Protein AF-A0A3M9NHW9-F1 (afdb_monomer)

Foldseek 3Di:
DKDKDFAQAQAKDKDAADDPPDPFFKKWKFKDDPVHGRHTDDIDGNRDIDIHGHRMMIMIDGDDD

Solvent-accessible surface area (backbone atoms only — not comparable to full-atom values): 3825 Å² total; per-residue (Å²): 105,77,48,78,48,77,36,83,43,93,52,63,44,78,44,68,51,85,77,76,97,57,90,71,55,36,33,36,36,28,33,31,40,96,91,41,74,62,43,76,52,76,66,46,47,44,84,44,78,45,74,44,52,38,50,23,42,36,40,31,36,54,55,80,132

Sequence (65 aa):
MVIVIINSDIKSRDIKLDIKNSNISQLKPYITSDLGDLKPGKSFYIKDTFSVPARSVVTFVSVND

pLDDT: mean 94.53, std 6.42, range [58.28, 98.75]

Secondary structure (DSSP, 8-state):
-EEEEEE-SSS-EEEE----S----EEEEEEEETTEEEEE---EETTSEEEEPTTEEEEEEEEP-

Mean predicted aligned error: 2.76 Å

InterPro domains:
  IPR013780 Glycosyl hydrolase, all-beta [G3DSA:2.60.40.1180] (1-65)

Structure (mmCIF, N/CA/C/O backbone):
data_AF-A0A3M9NHW9-F1
#
_entry.id   AF-A0A3M9NHW9-F1
#
loop_
_atom_site.group_PDB
_atom_site.id
_atom_site.type_symbol
_atom_site.label_atom_id
_atom_site.label_alt_id
_atom_site.label_comp_id
_atom_site.label_asym_id
_atom_site.label_entity_id
_atom_site.label_seq_id
_atom_site.pdbx_PDB_ins_code
_atom_site.Cartn_x
_atom_site.Cartn_y
_atom_site.Cartn_z
_atom_site.occupancy
_atom_site.B_iso_or_equiv
_atom_site.auth_seq_id
_atom_site.auth_comp_id
_atom_site.auth_asym_id
_atom_site.auth_atom_id
_atom_site.pdbx_PDB_model_num
ATOM 1 N N . MET A 1 1 ? -14.466 1.036 5.050 1.00 89.81 1 MET A N 1
ATOM 2 C CA . MET A 1 1 ? -14.021 2.015 4.028 1.00 89.81 1 MET A CA 1
ATOM 3 C C . MET A 1 1 ? -12.927 1.381 3.186 1.00 89.81 1 MET A C 1
ATOM 5 O O . MET A 1 1 ? -12.140 0.614 3.732 1.00 89.81 1 MET A O 1
ATOM 9 N N . VAL A 1 2 ? -12.880 1.697 1.891 1.00 95.44 2 VAL A N 1
ATOM 10 C CA . VAL A 1 2 ? -11.825 1.249 0.972 1.00 95.44 2 VAL A CA 1
ATOM 11 C C . VAL A 1 2 ? -11.268 2.465 0.237 1.00 95.44 2 VAL A C 1
ATOM 13 O O . VAL A 1 2 ? -12.042 3.316 -0.196 1.00 95.44 2 VAL A O 1
ATOM 16 N N . ILE A 1 3 ? -9.945 2.554 0.117 1.00 96.19 3 ILE A N 1
ATOM 17 C CA . ILE A 1 3 ? -9.248 3.595 -0.649 1.00 96.19 3 ILE A CA 1
ATOM 18 C C . ILE A 1 3 ? -8.352 2.893 -1.663 1.00 96.19 3 ILE A C 1
ATOM 20 O O . ILE A 1 3 ? -7.629 1.972 -1.299 1.00 96.19 3 ILE A O 1
ATOM 24 N N . VAL A 1 4 ? -8.371 3.332 -2.919 1.00 98.00 4 VAL A N 1
ATOM 25 C CA . VAL A 1 4 ? -7.458 2.835 -3.954 1.00 98.00 4 VAL A CA 1
ATOM 26 C C . VAL A 1 4 ? -6.578 3.985 -4.410 1.00 98.00 4 VAL A C 1
ATOM 28 O O . VAL A 1 4 ? -7.082 5.050 -4.758 1.00 98.00 4 VAL A O 1
ATOM 31 N N . ILE A 1 5 ? -5.266 3.769 -4.397 1.00 97.94 5 ILE A N 1
ATOM 32 C CA . ILE A 1 5 ? -4.277 4.736 -4.870 1.00 97.94 5 ILE A CA 1
ATOM 33 C C . ILE A 1 5 ? -3.443 4.080 -5.957 1.00 97.94 5 ILE A C 1
ATOM 35 O O . ILE A 1 5 ? -2.970 2.956 -5.803 1.00 97.94 5 ILE A O 1
ATOM 39 N N . ILE A 1 6 ? -3.261 4.808 -7.052 1.00 98.50 6 ILE A N 1
ATOM 40 C CA . ILE A 1 6 ? -2.447 4.388 -8.186 1.00 98.50 6 ILE A CA 1
ATOM 41 C C . ILE A 1 6 ? -1.253 5.330 -8.246 1.00 98.50 6 ILE A C 1
ATOM 43 O O . ILE A 1 6 ? -1.422 6.529 -8.460 1.00 98.50 6 ILE A O 1
ATOM 47 N N . ASN A 1 7 ? -0.053 4.791 -8.050 1.00 98.50 7 ASN A N 1
ATOM 48 C CA . ASN A 1 7 ? 1.179 5.524 -8.288 1.00 98.50 7 ASN A CA 1
ATOM 49 C C . ASN A 1 7 ? 1.768 5.089 -9.631 1.00 98.50 7 ASN A C 1
ATOM 51 O O . ASN A 1 7 ? 2.421 4.051 -9.728 1.00 98.50 7 ASN A O 1
ATOM 55 N N . SER A 1 8 ? 1.538 5.893 -10.668 1.00 98.25 8 SER A N 1
ATOM 56 C CA . SER A 1 8 ? 2.112 5.679 -12.000 1.00 98.25 8 SER A CA 1
ATOM 57 C C . SER A 1 8 ? 3.542 6.209 -12.143 1.00 98.25 8 SER A C 1
ATOM 59 O O . SER A 1 8 ? 4.161 5.995 -13.186 1.00 98.25 8 SER A O 1
ATOM 61 N N . ASP A 1 9 ? 4.081 6.903 -11.134 1.00 98.38 9 ASP A N 1
ATOM 62 C CA . ASP A 1 9 ? 5.445 7.422 -11.193 1.00 98.38 9 ASP A CA 1
ATOM 63 C C . ASP A 1 9 ? 6.484 6.298 -11.141 1.00 98.38 9 ASP A C 1
ATOM 65 O O . ASP A 1 9 ? 6.271 5.209 -10.603 1.00 98.38 9 ASP A O 1
ATOM 69 N N . ILE A 1 10 ? 7.676 6.609 -11.654 1.00 97.81 10 ILE A N 1
ATOM 70 C CA . ILE A 1 10 ? 8.861 5.745 -11.550 1.00 97.81 10 ILE A CA 1
ATOM 71 C C . ILE A 1 10 ? 9.527 5.800 -10.164 1.00 97.81 10 ILE A C 1
ATOM 73 O O . ILE A 1 10 ? 10.506 5.098 -9.931 1.00 97.81 10 ILE A O 1
ATOM 77 N N . LYS A 1 11 ? 9.030 6.651 -9.258 1.00 98.38 11 LYS A N 1
ATOM 78 C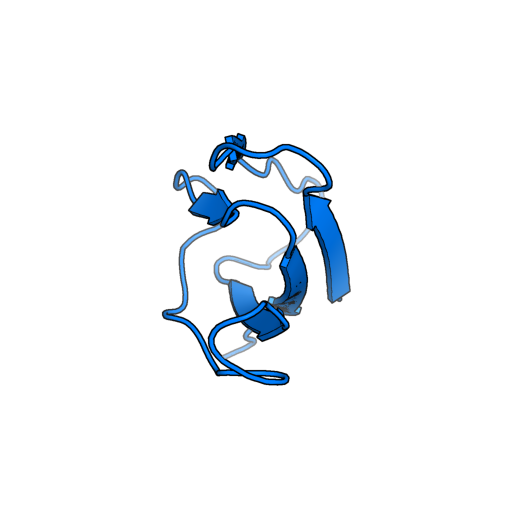 CA . LYS A 1 11 ? 9.515 6.801 -7.879 1.00 98.38 11 LYS A CA 1
ATOM 79 C C . LYS A 1 11 ? 8.382 6.529 -6.895 1.00 98.38 11 LYS A C 1
ATOM 81 O O . LYS A 1 11 ? 7.211 6.727 -7.223 1.00 98.38 11 LYS A O 1
ATOM 86 N N . SER A 1 12 ? 8.735 6.095 -5.687 1.00 98.06 12 SER A N 1
ATOM 87 C CA . SER A 1 12 ? 7.772 6.007 -4.592 1.00 98.06 12 SER A CA 1
ATOM 88 C C . SER A 1 12 ? 7.251 7.393 -4.210 1.00 98.06 12 SER A C 1
ATOM 90 O O . SER A 1 12 ? 7.920 8.412 -4.418 1.00 98.06 12 SER A O 1
ATOM 92 N N . ARG A 1 13 ? 6.034 7.427 -3.667 1.00 98.00 13 ARG A N 1
ATOM 93 C CA . ARG A 1 13 ? 5.374 8.651 -3.215 1.00 98.00 13 ARG A CA 1
ATOM 94 C C . ARG A 1 13 ? 4.864 8.490 -1.802 1.00 98.00 13 ARG A C 1
ATOM 96 O O . ARG A 1 13 ? 4.086 7.586 -1.515 1.00 98.00 13 ARG A O 1
ATOM 103 N N . ASP A 1 14 ? 5.272 9.414 -0.951 1.00 97.56 14 ASP A N 1
ATOM 104 C CA . ASP A 1 14 ? 4.803 9.473 0.419 1.00 97.56 14 ASP A CA 1
ATOM 105 C C . ASP A 1 14 ? 3.463 10.201 0.473 1.00 97.56 14 ASP A C 1
ATOM 107 O O . ASP A 1 14 ? 3.310 11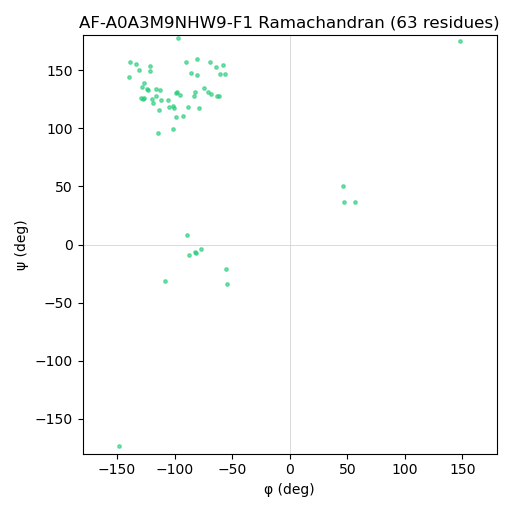.308 -0.049 1.00 97.56 14 ASP A O 1
ATOM 111 N N . ILE A 1 15 ? 2.487 9.561 1.105 1.00 95.38 15 ILE A N 1
ATOM 112 C CA . ILE A 1 15 ? 1.153 10.105 1.320 1.00 95.38 15 ILE A CA 1
ATOM 113 C C . ILE A 1 15 ? 0.847 10.147 2.810 1.00 95.38 15 ILE A C 1
ATOM 115 O O . ILE A 1 15 ? 1.281 9.292 3.581 1.00 95.38 15 ILE A O 1
ATOM 119 N N . LYS A 1 16 ? 0.035 11.123 3.199 1.00 94.69 16 LYS A N 1
ATOM 120 C CA . LYS A 1 16 ? -0.583 11.195 4.517 1.00 94.69 16 LYS A CA 1
ATOM 121 C C . LYS A 1 16 ? -2.079 11.355 4.318 1.00 94.69 16 LYS A C 1
ATOM 123 O O . LYS A 1 16 ? -2.507 12.248 3.588 1.00 94.69 16 LYS A O 1
ATOM 128 N N . LEU A 1 17 ? -2.861 10.477 4.933 1.00 92.00 17 LEU A N 1
ATOM 129 C CA . LEU A 1 17 ? -4.312 10.488 4.796 1.00 92.00 17 LEU A CA 1
ATOM 130 C C . LEU A 1 17 ? -4.919 11.271 5.966 1.00 92.00 17 LEU A C 1
ATOM 132 O O . LEU A 1 17 ? -4.610 11.024 7.124 1.00 92.00 17 LEU A O 1
ATOM 136 N N . ASP A 1 18 ? -5.790 12.231 5.673 1.00 91.31 18 ASP A N 1
ATOM 137 C CA . ASP A 1 18 ? -6.602 12.907 6.689 1.00 91.31 18 ASP A CA 1
ATOM 138 C C . ASP A 1 18 ? -8.070 12.565 6.436 1.00 91.31 18 ASP A C 1
ATOM 140 O O . ASP A 1 18 ? -8.725 13.144 5.569 1.00 91.31 18 ASP A O 1
ATOM 144 N N . ILE A 1 19 ? -8.566 11.551 7.145 1.00 90.19 19 ILE A N 1
ATOM 145 C CA . ILE A 1 19 ? -9.934 11.055 6.990 1.00 90.19 19 ILE A CA 1
ATOM 146 C C . ILE A 1 19 ? -10.784 11.654 8.107 1.00 90.19 19 ILE A C 1
ATOM 148 O O . ILE A 1 19 ? -10.652 11.296 9.276 1.00 90.19 19 ILE A O 1
ATOM 152 N N . LYS A 1 20 ? -11.670 12.574 7.728 1.00 90.25 20 LYS A N 1
ATOM 153 C CA . LYS A 1 20 ? -12.584 13.270 8.643 1.00 90.25 20 LYS A CA 1
ATOM 154 C C . LYS A 1 20 ? -13.904 12.513 8.774 1.00 90.25 20 LYS A C 1
ATOM 156 O O . LYS A 1 20 ? -14.289 11.774 7.872 1.00 90.25 20 LYS A O 1
ATOM 161 N N . ASN A 1 21 ? -14.613 12.741 9.882 1.00 90.62 21 ASN A N 1
ATOM 162 C CA . ASN A 1 21 ? -15.934 12.159 10.165 1.00 90.62 21 ASN A CA 1
ATOM 163 C C . ASN A 1 21 ? -15.955 10.621 10.132 1.00 90.62 21 ASN A C 1
ATOM 165 O O . ASN A 1 21 ? -16.920 10.010 9.679 1.00 90.62 21 ASN A O 1
ATOM 169 N N . SER A 1 22 ? -14.875 9.993 10.594 1.00 85.75 22 SER A N 1
ATOM 170 C CA . SER A 1 22 ? -14.734 8.543 10.639 1.00 85.75 22 SER A CA 1
ATOM 171 C C . SER A 1 22 ? -14.049 8.116 11.932 1.00 85.75 22 SER A C 1
ATOM 173 O O . SER A 1 22 ? -13.131 8.790 12.393 1.00 85.75 22 SER A O 1
ATOM 175 N N . ASN A 1 23 ? -14.467 6.974 12.480 1.00 87.31 23 ASN A N 1
ATOM 176 C CA . ASN A 1 23 ? -13.840 6.350 13.650 1.00 87.31 23 ASN A CA 1
ATOM 177 C C . ASN A 1 23 ? -12.712 5.377 13.263 1.00 87.31 23 ASN A C 1
ATOM 179 O O . ASN A 1 23 ? -12.215 4.637 14.106 1.00 87.31 23 ASN A O 1
ATOM 183 N N . ILE A 1 24 ? -12.321 5.340 11.986 1.00 90.19 24 ILE A N 1
ATOM 184 C CA . ILE 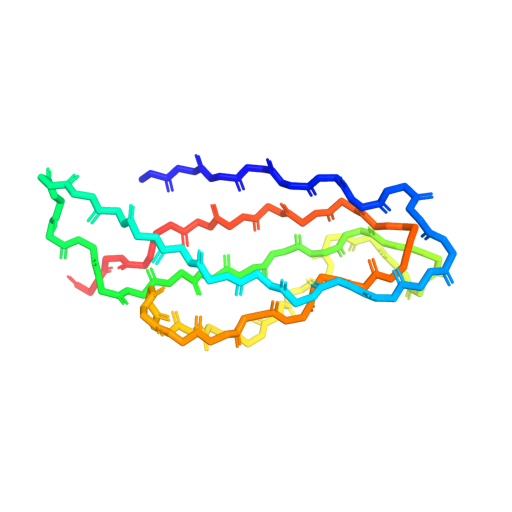A 1 24 ? -11.238 4.473 11.522 1.00 90.19 24 ILE A CA 1
ATOM 185 C C . ILE A 1 24 ? -9.918 5.021 12.066 1.00 90.19 24 ILE A C 1
ATOM 187 O O . ILE A 1 24 ? -9.629 6.210 11.934 1.00 90.19 24 ILE A O 1
ATOM 191 N N . SER A 1 25 ? -9.109 4.145 12.652 1.00 91.06 25 SER A N 1
ATOM 192 C CA . SER A 1 25 ? -7.775 4.469 13.167 1.00 91.06 25 SER A CA 1
ATOM 193 C C . SER A 1 25 ? -6.661 3.872 12.303 1.00 91.06 25 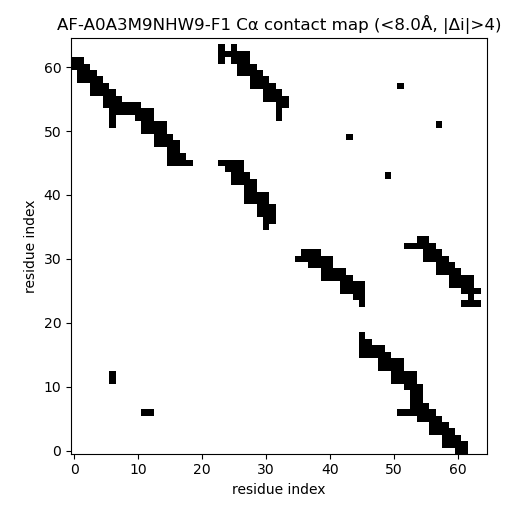SER A C 1
ATOM 195 O O . SER A 1 25 ? -5.603 4.489 12.169 1.00 91.06 25 SER A O 1
ATOM 197 N N . GLN A 1 26 ? -6.910 2.715 11.677 1.00 94.62 26 GLN A N 1
ATOM 198 C CA . GLN A 1 26 ? -5.922 1.938 10.934 1.00 94.62 26 GLN A CA 1
ATOM 199 C C . GLN A 1 26 ? -6.403 1.516 9.543 1.00 94.62 26 GLN A C 1
ATOM 201 O O . GLN A 1 26 ? -7.586 1.260 9.298 1.00 94.62 26 GLN A O 1
ATOM 206 N N . LEU A 1 27 ? -5.439 1.386 8.633 1.00 95.44 27 LEU A N 1
ATOM 207 C CA . LEU A 1 27 ? -5.633 0.876 7.282 1.00 95.44 27 LEU A CA 1
ATOM 208 C C . LEU A 1 27 ? -4.661 -0.269 7.005 1.00 95.44 27 LEU A C 1
ATOM 210 O O . LEU A 1 27 ? -3.479 -0.180 7.337 1.00 95.44 27 LEU A O 1
ATOM 214 N N . LYS A 1 28 ? -5.151 -1.320 6.342 1.00 97.00 28 LYS A N 1
ATOM 215 C CA . LYS A 1 28 ? -4.346 -2.434 5.835 1.00 97.00 28 LYS A CA 1
ATOM 216 C C . LYS A 1 28 ? -4.189 -2.325 4.312 1.00 97.00 28 LYS A C 1
ATOM 218 O O . LYS A 1 28 ? -5.203 -2.368 3.613 1.00 97.00 28 LYS A O 1
ATOM 223 N N . PRO A 1 29 ? -2.959 -2.181 3.790 1.00 97.88 29 PRO A N 1
ATOM 224 C CA . PRO A 1 29 ? -2.705 -2.096 2.356 1.00 97.88 29 PRO A CA 1
ATOM 225 C C . PRO A 1 29 ? -2.554 -3.474 1.692 1.00 97.88 29 PRO A C 1
ATOM 227 O O . PRO A 1 29 ? -1.992 -4.404 2.271 1.00 97.88 29 PRO A O 1
ATOM 230 N N . TYR A 1 30 ? -2.979 -3.559 0.435 1.00 98.38 30 TYR A N 1
ATOM 231 C CA . TYR A 1 30 ? -2.732 -4.654 -0.503 1.00 98.38 30 TYR A CA 1
ATOM 232 C C . TYR A 1 30 ? -2.159 -4.064 -1.789 1.00 98.38 30 TYR A C 1
ATOM 234 O O . TYR A 1 30 ? -2.754 -3.147 -2.356 1.00 98.38 30 TYR A O 1
ATOM 242 N N . ILE A 1 31 ? -0.998 -4.552 -2.218 1.00 98.62 31 ILE A N 1
ATOM 243 C CA . ILE A 1 31 ? -0.157 -3.893 -3.221 1.00 98.62 31 ILE A CA 1
ATOM 244 C C . ILE A 1 31 ? 0.024 -4.812 -4.426 1.00 98.62 31 ILE A C 1
ATOM 246 O O . ILE A 1 31 ? 0.503 -5.934 -4.275 1.00 98.62 31 ILE A O 1
ATOM 250 N N . THR A 1 32 ? -0.303 -4.313 -5.614 1.00 98.75 32 THR A N 1
ATOM 251 C CA . THR A 1 32 ? 0.112 -4.915 -6.887 1.00 98.75 32 THR A CA 1
ATOM 252 C C . THR A 1 32 ? 1.210 -4.053 -7.502 1.00 98.75 32 THR A C 1
ATOM 254 O O . THR A 1 32 ? 1.009 -2.851 -7.703 1.00 98.75 32 THR A O 1
ATOM 257 N N . SER A 1 33 ? 2.363 -4.658 -7.793 1.00 98.31 33 SER A N 1
ATOM 258 C CA . SER A 1 33 ? 3.482 -4.042 -8.519 1.00 98.31 33 SER A CA 1
ATOM 259 C C . SER A 1 33 ? 4.235 -5.091 -9.349 1.00 98.31 33 SER A C 1
ATOM 261 O O . SER A 1 33 ? 3.848 -6.255 -9.412 1.00 98.31 33 SER A O 1
ATOM 263 N N . ASP A 1 34 ? 5.350 -4.692 -9.953 1.00 97.19 34 ASP A N 1
ATOM 264 C CA . ASP A 1 34 ? 6.331 -5.580 -10.591 1.00 97.19 34 ASP A CA 1
ATOM 265 C C . ASP A 1 34 ? 6.899 -6.691 -9.683 1.00 97.19 34 ASP A C 1
ATOM 267 O O . ASP A 1 34 ? 7.384 -7.703 -10.183 1.00 97.19 34 ASP A O 1
ATOM 271 N N . LEU A 1 35 ? 6.830 -6.530 -8.358 1.00 95.75 35 LEU A N 1
ATOM 272 C CA . LEU A 1 35 ? 7.294 -7.515 -7.376 1.00 95.75 35 LEU A CA 1
ATOM 273 C C . LEU A 1 35 ? 6.217 -8.551 -7.009 1.00 95.75 35 LEU A C 1
ATOM 275 O O . LEU A 1 35 ? 6.511 -9.529 -6.314 1.00 95.75 35 LEU A O 1
ATOM 279 N N . GLY A 1 36 ? 4.973 -8.351 -7.451 1.00 97.31 36 GLY A N 1
ATOM 280 C CA . GLY A 1 36 ? 3.902 -9.331 -7.317 1.00 97.31 36 GLY A CA 1
ATOM 281 C C . GLY A 1 36 ? 2.511 -8.733 -7.139 1.00 97.31 36 GLY A C 1
ATOM 282 O O . GLY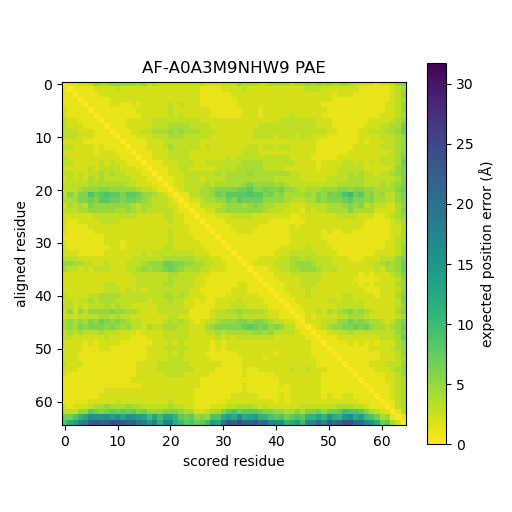 A 1 36 ? 2.328 -7.528 -6.966 1.00 97.31 36 GLY A O 1
ATOM 283 N N . ASP A 1 37 ? 1.531 -9.632 -7.126 1.00 98.44 37 ASP A N 1
ATOM 284 C CA . ASP A 1 37 ? 0.112 -9.290 -7.135 1.00 98.44 37 ASP A CA 1
ATOM 285 C C . ASP A 1 37 ? -0.500 -9.319 -5.735 1.00 98.44 37 ASP A C 1
ATOM 287 O O . ASP A 1 37 ? -0.334 -10.294 -4.993 1.00 98.44 37 ASP A O 1
ATOM 291 N N . LEU A 1 38 ? -1.236 -8.254 -5.392 1.00 97.75 38 LEU A N 1
ATOM 292 C CA . LEU A 1 38 ? -2.038 -8.124 -4.169 1.00 97.75 38 LEU A CA 1
ATOM 293 C C . LEU A 1 38 ? -1.303 -8.544 -2.884 1.00 97.75 38 LEU A C 1
ATOM 295 O O . LEU A 1 38 ? -1.897 -9.099 -1.953 1.00 97.75 38 LEU A O 1
ATOM 299 N N . LYS A 1 39 ? 0.000 -8.262 -2.806 1.00 98.19 39 LYS A N 1
ATOM 300 C CA . LYS A 1 39 ? 0.820 -8.578 -1.638 1.00 98.19 39 LYS A CA 1
ATOM 301 C C . LYS A 1 39 ? 0.313 -7.785 -0.428 1.00 98.19 39 LYS A C 1
ATOM 303 O O . LYS A 1 39 ? 0.167 -6.563 -0.526 1.00 98.19 39 LYS A O 1
ATOM 308 N N . PRO A 1 40 ? 0.043 -8.440 0.715 1.00 97.44 40 PRO A N 1
ATOM 309 C CA . PRO A 1 40 ? -0.371 -7.734 1.917 1.00 97.44 40 PRO A CA 1
ATOM 310 C C . PRO A 1 40 ? 0.799 -6.903 2.448 1.00 97.44 40 PRO A C 1
ATOM 312 O O . PRO A 1 40 ? 1.903 -7.415 2.629 1.00 97.44 40 PRO A O 1
ATOM 315 N N . GLY A 1 41 ? 0.552 -5.623 2.709 1.00 95.44 41 GLY A N 1
ATOM 316 C CA . GLY A 1 41 ? 1.503 -4.757 3.395 1.00 95.44 41 GLY A CA 1
ATOM 317 C C . GLY A 1 41 ? 1.203 -4.636 4.890 1.00 95.44 41 GLY A C 1
ATOM 318 O O . GLY A 1 41 ? 0.229 -5.185 5.413 1.00 95.44 41 GLY A O 1
ATOM 319 N N . LYS A 1 42 ? 2.064 -3.896 5.591 1.00 94.31 42 LYS A N 1
ATOM 320 C CA . LYS A 1 42 ? 1.913 -3.621 7.023 1.00 94.31 42 LYS A CA 1
ATOM 321 C C . LYS A 1 42 ? 0.808 -2.588 7.248 1.00 94.31 42 LYS A C 1
ATOM 323 O O . LYS A 1 42 ? 0.784 -1.564 6.567 1.00 94.31 42 LYS A O 1
ATOM 328 N N . SER A 1 43 ? -0.073 -2.841 8.215 1.00 95.00 43 SER A N 1
ATOM 329 C CA . SER A 1 43 ? -1.058 -1.847 8.642 1.00 95.00 43 SER A CA 1
ATOM 330 C C . SER A 1 43 ? -0.373 -0.586 9.175 1.00 95.00 43 SER A C 1
ATOM 332 O O . SER A 1 43 ? 0.691 -0.666 9.793 1.00 95.00 43 SER A O 1
ATOM 334 N N . PHE A 1 44 ? -0.995 0.569 8.960 1.00 92.75 44 PHE A N 1
ATOM 335 C CA . PHE A 1 44 ? -0.521 1.859 9.466 1.00 92.75 44 PHE A CA 1
ATOM 336 C C . PHE A 1 44 ? -1.693 2.696 9.977 1.00 92.75 44 PHE A C 1
ATOM 338 O O . PHE A 1 44 ? -2.846 2.468 9.591 1.00 92.75 44 PHE A O 1
ATOM 345 N N . TYR A 1 45 ? -1.403 3.651 10.861 1.00 93.12 45 TYR A N 1
ATOM 346 C CA . TYR A 1 45 ? -2.416 4.567 11.368 1.00 93.12 45 TYR A CA 1
ATOM 347 C C . TYR A 1 45 ? -2.660 5.689 10.364 1.00 93.12 45 TYR A C 1
ATOM 349 O O . TYR A 1 45 ? -1.734 6.154 9.710 1.00 93.12 45 TYR A O 1
ATOM 357 N N . ILE A 1 46 ? -3.898 6.174 10.257 1.00 89.94 46 ILE A N 1
ATOM 358 C CA . ILE A 1 46 ? -4.289 7.162 9.230 1.00 89.94 46 ILE A CA 1
ATOM 359 C C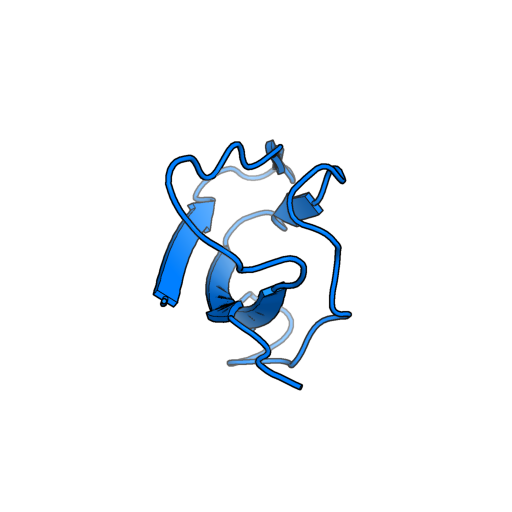 . ILE A 1 46 ? -3.405 8.421 9.237 1.00 89.94 46 ILE A C 1
ATOM 361 O O . ILE A 1 46 ? -3.104 8.965 8.181 1.00 89.94 46 ILE A O 1
ATOM 365 N N . LYS A 1 47 ? -2.930 8.852 10.411 1.00 87.25 47 LYS A N 1
ATOM 366 C CA . LYS A 1 47 ? -2.087 10.050 10.562 1.00 87.25 47 LYS A CA 1
ATOM 367 C C . LYS A 1 47 ? -0.604 9.822 10.241 1.00 87.25 47 LYS A C 1
ATOM 369 O O . LYS A 1 47 ? 0.143 10.808 10.210 1.00 87.25 47 LYS A O 1
ATOM 374 N N . ASP A 1 48 ? -0.203 8.577 10.012 1.00 93.31 48 ASP A N 1
ATOM 375 C CA . ASP A 1 48 ? 1.155 8.217 9.625 1.00 93.31 48 ASP A CA 1
ATOM 376 C C . ASP A 1 48 ? 1.370 8.455 8.129 1.00 93.31 48 ASP A C 1
ATOM 378 O O . ASP A 1 48 ? 0.435 8.518 7.326 1.00 93.31 48 ASP A O 1
ATOM 382 N N . THR A 1 49 ? 2.639 8.578 7.754 1.00 95.56 49 THR A N 1
ATOM 383 C CA . THR A 1 49 ? 3.037 8.605 6.351 1.00 95.56 49 THR A CA 1
ATOM 384 C C . THR A 1 49 ? 3.132 7.177 5.823 1.00 95.56 49 THR A C 1
ATOM 386 O O . THR A 1 49 ? 3.796 6.331 6.423 1.00 95.56 49 THR A O 1
ATOM 389 N N . PHE A 1 50 ? 2.520 6.920 4.670 1.00 96.69 50 PHE A N 1
ATOM 390 C CA . PHE A 1 50 ? 2.672 5.674 3.926 1.00 96.69 50 PHE A CA 1
ATOM 391 C C . PHE A 1 50 ? 3.410 5.938 2.612 1.00 96.69 50 PHE A C 1
ATOM 393 O O . PHE A 1 50 ? 3.051 6.858 1.880 1.00 96.69 50 PHE A O 1
ATOM 400 N N . SER A 1 51 ? 4.417 5.122 2.291 1.00 97.56 51 SER A N 1
ATOM 401 C CA . SER A 1 51 ? 5.128 5.216 1.012 1.00 97.56 51 SER A CA 1
ATOM 402 C C . SER A 1 51 ? 4.487 4.284 -0.013 1.00 97.56 51 SER A C 1
ATOM 404 O O . SER A 1 51 ? 4.565 3.062 0.107 1.00 97.56 51 SER A O 1
ATOM 406 N N . VAL A 1 52 ? 3.834 4.859 -1.020 1.00 97.88 52 VAL A N 1
ATOM 407 C CA . VAL A 1 52 ? 3.248 4.129 -2.147 1.00 97.88 52 VAL A CA 1
ATOM 408 C C . VAL A 1 52 ? 4.370 3.777 -3.129 1.00 97.88 52 VAL A C 1
ATOM 410 O O . VAL A 1 52 ? 4.993 4.696 -3.674 1.00 97.88 52 VAL A O 1
ATOM 413 N N . PRO A 1 53 ? 4.655 2.486 -3.387 1.00 98.19 53 PRO A N 1
ATOM 414 C CA . PRO A 1 53 ? 5.740 2.086 -4.282 1.00 98.19 53 PRO A CA 1
ATOM 415 C C . PRO A 1 53 ? 5.588 2.661 -5.694 1.00 98.19 53 PRO A C 1
ATOM 417 O O . PRO A 1 53 ? 4.477 2.959 -6.138 1.00 98.19 53 PRO A O 1
ATOM 420 N N . ALA A 1 54 ? 6.704 2.813 -6.408 1.00 98.38 54 ALA A N 1
ATOM 421 C CA . ALA A 1 54 ? 6.686 3.176 -7.824 1.00 98.38 54 ALA A CA 1
ATOM 422 C C . ALA A 1 54 ? 5.855 2.165 -8.631 1.00 98.38 54 ALA A C 1
ATOM 424 O O . ALA A 1 54 ? 5.865 0.977 -8.309 1.00 98.38 54 ALA A O 1
ATOM 425 N N . ARG A 1 55 ? 5.175 2.627 -9.686 1.00 98.50 55 ARG A N 1
ATOM 426 C CA . ARG A 1 55 ? 4.413 1.781 -10.627 1.00 98.50 55 ARG A CA 1
ATOM 427 C C . ARG A 1 55 ? 3.521 0.742 -9.934 1.00 98.50 55 ARG A C 1
ATOM 429 O O . ARG A 1 55 ? 3.574 -0.444 -10.255 1.00 98.50 55 ARG A O 1
ATOM 436 N N . SER A 1 56 ? 2.720 1.181 -8.967 1.00 98.69 56 SER A N 1
ATOM 437 C CA . SER A 1 56 ? 1.905 0.276 -8.155 1.00 98.69 56 SER A CA 1
ATOM 438 C C . SER A 1 56 ? 0.462 0.736 -8.000 1.00 98.69 56 SER A C 1
ATOM 440 O O . SER A 1 56 ? 0.139 1.924 -8.097 1.00 98.69 56 SER A O 1
ATOM 442 N N . VAL A 1 57 ? -0.408 -0.235 -7.734 1.00 98.69 57 VAL A N 1
ATOM 443 C CA . VAL A 1 57 ? -1.779 -0.018 -7.271 1.00 98.69 57 VAL A CA 1
ATOM 444 C C . VAL A 1 57 ? -1.856 -0.515 -5.836 1.00 98.69 57 VAL A C 1
ATOM 446 O O . VAL A 1 57 ? -1.536 -1.672 -5.561 1.00 98.69 57 VAL A O 1
ATOM 449 N N . VAL A 1 58 ? -2.289 0.350 -4.922 1.00 98.38 58 VAL A N 1
ATOM 450 C CA . VAL A 1 58 ? -2.449 0.020 -3.505 1.00 98.38 58 VAL A CA 1
ATOM 451 C C . VAL A 1 58 ? -3.903 0.186 -3.103 1.00 98.38 58 VAL A C 1
ATOM 453 O O . VAL A 1 58 ? -4.472 1.271 -3.206 1.00 98.38 58 VAL A O 1
ATOM 456 N N . THR A 1 59 ? -4.494 -0.900 -2.616 1.00 98.44 59 THR A N 1
ATOM 457 C CA . THR A 1 59 ? -5.830 -0.900 -2.019 1.00 98.44 59 THR A CA 1
ATOM 458 C C . THR A 1 59 ? -5.702 -0.922 -0.505 1.00 98.44 59 THR A C 1
ATOM 460 O O . THR A 1 59 ? -5.152 -1.861 0.063 1.00 98.44 59 THR A O 1
ATOM 463 N N . PHE A 1 60 ? -6.226 0.098 0.158 1.00 97.12 60 PHE A N 1
ATOM 464 C CA . PHE A 1 60 ? -6.305 0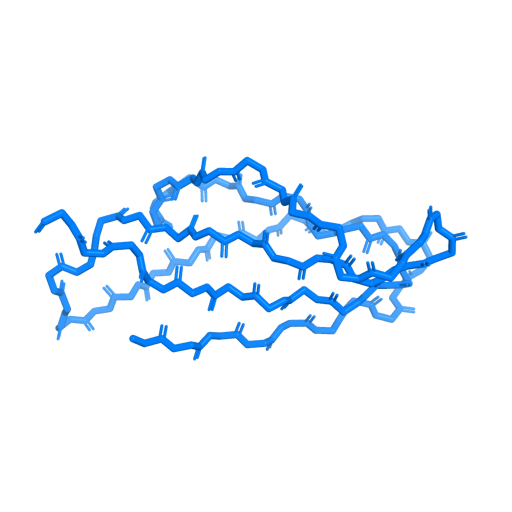.198 1.607 1.00 97.12 60 PHE A CA 1
ATOM 465 C C . PHE A 1 60 ? -7.698 -0.197 2.075 1.00 97.12 60 PHE A C 1
ATOM 467 O O . PHE A 1 60 ? -8.697 0.333 1.587 1.00 97.12 60 PHE A O 1
ATOM 474 N N . VAL A 1 61 ? -7.764 -1.082 3.063 1.00 96.38 61 VAL A N 1
ATOM 475 C CA . VAL A 1 61 ? -9.013 -1.497 3.707 1.00 96.38 61 VAL A CA 1
ATOM 476 C C . VAL A 1 61 ? -8.973 -1.077 5.172 1.00 96.38 61 VAL A C 1
ATOM 478 O O . VAL A 1 61 ? -7.961 -1.273 5.845 1.00 96.38 61 VAL A O 1
ATOM 481 N N . SER A 1 62 ? -10.060 -0.481 5.669 1.00 94.50 62 SER A N 1
ATOM 482 C CA . SER A 1 62 ? -10.202 -0.173 7.096 1.00 94.50 62 SER A CA 1
ATOM 483 C C . SER A 1 62 ? -10.169 -1.441 7.933 1.00 94.50 62 SER A C 1
ATOM 485 O O . SER A 1 62 ? -10.949 -2.360 7.675 1.00 94.50 62 SER A O 1
ATOM 4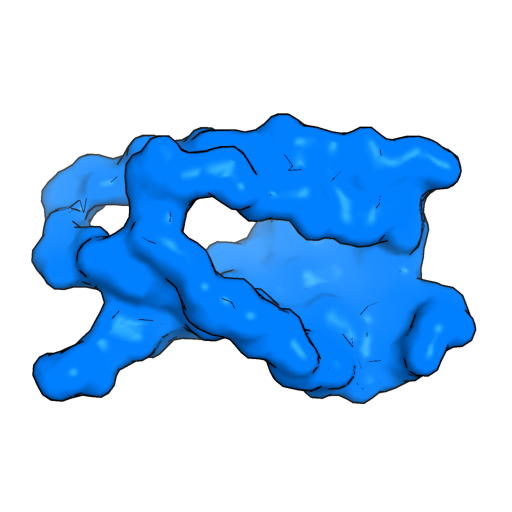87 N N . VAL A 1 63 ? -9.309 -1.458 8.944 1.00 88.56 63 VAL A N 1
ATOM 488 C CA . VAL A 1 63 ? -9.331 -2.494 9.975 1.00 88.56 63 VAL A CA 1
ATOM 489 C C . VAL A 1 63 ? -10.284 -2.009 11.058 1.00 88.56 63 VAL A C 1
ATOM 491 O O . VAL A 1 63 ? -10.075 -0.935 11.621 1.00 88.56 63 VAL A O 1
ATOM 494 N N . ASN A 1 64 ? -11.359 -2.759 11.279 1.00 70.88 64 ASN A N 1
ATOM 495 C CA . ASN A 1 64 ? -12.201 -2.588 12.452 1.00 70.88 64 ASN A CA 1
ATOM 496 C C . ASN A 1 64 ? -11.777 -3.692 13.418 1.00 70.88 64 ASN A C 1
ATOM 498 O O . ASN A 1 64 ? -11.884 -4.864 13.050 1.00 70.88 64 ASN A O 1
ATOM 502 N N . ASP A 1 65 ? -11.262 -3.308 14.581 1.00 58.28 65 ASP A N 1
ATOM 503 C CA . ASP A 1 65 ? -11.206 -4.213 15.729 1.00 58.28 65 ASP A CA 1
ATOM 504 C C . ASP A 1 65 ? -12.619 -4.389 16.311 1.00 58.28 65 ASP A C 1
ATOM 506 O O . ASP A 1 65 ? -13.391 -3.396 16.297 1.00 58.28 65 ASP A O 1
#

Radius of gyration: 11.61 Å; Cα contacts (8 Å, |Δi|>4): 137; chains: 1; bounding box: 25×23×28 Å

Nearest PDB structures (foldseek):
  5a6m-assembly1_A  TM=9.401E-01  e=9.754E-04  Acetivibrio thermocellus ATCC 27405
  4fmv-assembly1_A  TM=9.167E-01  e=8.778E-04  Ruminiclostridium papyrosolvens DSM 2782
  4uqe-assembly1_A  TM=9.398E-01  e=1.084E-03  Aceti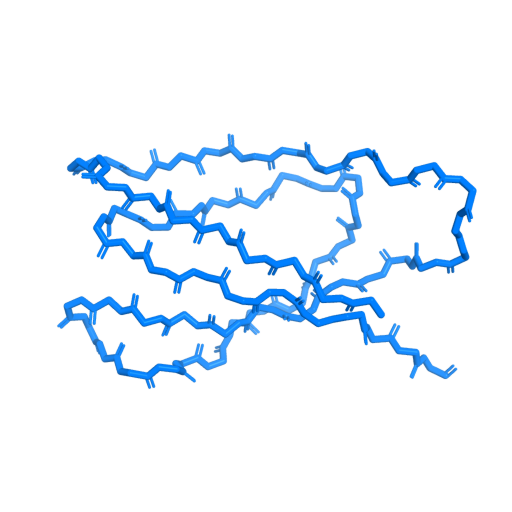vibrio thermocellus
  4uqa-assembly1_A  TM=9.360E-01  e=1.028E-03  Acetivibrio thermocellus
  1spp-assembly1_A  TM=3.317E-01  e=2.777E+00  Sus scrofa

Organism: NCBI:txid2294116